Protein AF-A0A7W0Y3A6-F1 (afdb_monomer)

Nearest PDB structures (foldseek):
  3qks-assembly1_B  TM=6.984E-01  e=4.193E-08  Pyrococcus furiosus
  3qkr-assembly1_B  TM=6.984E-01  e=4.623E-07  Pyrococcus furiosus
  3qku-assembly1_A  TM=7.658E-01  e=1.007E-06  Pyrococcus furiosus
  4nci-assembly1_A  TM=6.879E-01  e=7.521E-06  Pyrococcus furiosus DSM 3638
  4nch-assembly2_B  TM=6.782E-01  e=3.807E-05  Pyrococcus furiosus DSM 3638

Structure (mmCIF, N/CA/C/O backbone):
data_AF-A0A7W0Y3A6-F1
#
_entry.id   AF-A0A7W0Y3A6-F1
#
loop_
_atom_site.group_PDB
_atom_site.id
_atom_site.type_symbol
_atom_site.label_atom_id
_atom_site.label_alt_id
_atom_site.label_comp_id
_atom_site.label_asym_id
_atom_site.label_entity_id
_atom_site.label_seq_id
_atom_site.pdbx_PDB_ins_code
_atom_site.Cartn_x
_atom_site.Cartn_y
_atom_site.Cartn_z
_atom_site.occupancy
_atom_site.B_iso_or_equiv
_atom_site.auth_seq_id
_atom_site.auth_comp_id
_atom_site.auth_asym_id
_atom_site.auth_atom_id
_atom_site.pdbx_PDB_model_num
ATOM 1 N N . VAL A 1 1 ? -45.177 -4.041 38.710 1.00 70.94 1 VAL A N 1
ATOM 2 C CA . VAL A 1 1 ? -44.038 -3.149 39.056 1.00 70.94 1 VAL A CA 1
ATOM 3 C C . VAL A 1 1 ? -42.731 -3.928 39.208 1.00 70.94 1 VAL A C 1
ATOM 5 O O . VAL A 1 1 ? -41.781 -3.570 38.529 1.00 70.94 1 VAL A O 1
ATOM 8 N N . ALA A 1 2 ? -42.664 -4.998 40.014 1.00 77.62 2 ALA A N 1
ATOM 9 C CA . ALA A 1 2 ? -41.439 -5.801 40.188 1.00 77.62 2 ALA A CA 1
ATOM 10 C C . ALA A 1 2 ? -40.909 -6.430 38.877 1.00 77.62 2 ALA A C 1
ATOM 12 O O . ALA A 1 2 ? -39.758 -6.194 38.519 1.00 77.62 2 ALA A O 1
ATOM 13 N N . ASP A 1 3 ? -41.771 -7.095 38.098 1.00 83.75 3 ASP A N 1
ATOM 14 C CA . ASP A 1 3 ? -41.389 -7.709 36.810 1.00 83.75 3 ASP A CA 1
ATOM 15 C C . ASP A 1 3 ? -40.853 -6.700 35.787 1.00 83.75 3 ASP A C 1
ATOM 17 O O . ASP A 1 3 ? -39.946 -6.981 35.000 1.00 83.75 3 ASP A O 1
ATOM 21 N N . GLU A 1 4 ? -41.398 -5.485 35.807 1.00 85.06 4 GLU A N 1
ATOM 22 C CA . GLU A 1 4 ? -40.966 -4.407 34.924 1.00 85.06 4 GLU A CA 1
ATOM 23 C C . GLU A 1 4 ? -39.594 -3.862 35.333 1.00 85.06 4 GLU A C 1
ATOM 25 O O . GLU A 1 4 ? -38.727 -3.647 34.483 1.00 85.06 4 GLU A O 1
ATOM 30 N N . VAL A 1 5 ? -39.352 -3.727 36.639 1.00 86.12 5 VAL A N 1
ATOM 31 C CA . VAL A 1 5 ? -38.044 -3.348 37.185 1.00 86.12 5 VAL A CA 1
ATOM 32 C C . VAL A 1 5 ? -36.981 -4.392 36.833 1.00 86.12 5 VAL A C 1
ATOM 34 O O . VAL A 1 5 ? -35.885 -4.022 36.401 1.00 86.12 5 VAL A O 1
ATOM 37 N N . ASP A 1 6 ? -37.291 -5.683 36.935 1.00 90.12 6 ASP A N 1
ATOM 38 C CA . ASP A 1 6 ? -36.340 -6.748 36.604 1.00 90.12 6 ASP A CA 1
ATOM 39 C C . ASP A 1 6 ? -36.082 -6.854 35.095 1.00 90.12 6 ASP A C 1
ATOM 41 O O . ASP A 1 6 ? -34.927 -6.987 34.668 1.00 90.12 6 ASP A O 1
ATOM 45 N N . ARG A 1 7 ? -37.106 -6.644 34.257 1.00 91.31 7 ARG A N 1
ATOM 46 C CA . ARG A 1 7 ? -36.935 -6.507 32.801 1.00 91.31 7 ARG A CA 1
ATOM 47 C C . ARG A 1 7 ? -36.010 -5.339 32.448 1.00 91.31 7 ARG A C 1
ATOM 49 O O . ARG A 1 7 ? -35.120 -5.491 31.603 1.00 91.31 7 ARG A O 1
ATOM 56 N N . LEU A 1 8 ? -36.188 -4.179 33.083 1.00 90.81 8 LEU A N 1
ATOM 57 C CA . LEU A 1 8 ? -35.347 -2.998 32.861 1.00 90.81 8 LEU A CA 1
ATOM 58 C C . LEU A 1 8 ? -33.904 -3.222 33.340 1.00 90.81 8 LEU A C 1
ATOM 60 O O . LEU A 1 8 ? -32.964 -2.865 32.624 1.00 90.81 8 LEU A O 1
ATOM 64 N N . ARG A 1 9 ? -33.701 -3.891 34.482 1.00 91.56 9 ARG A N 1
ATOM 65 C CA . ARG A 1 9 ? -32.368 -4.300 34.964 1.00 91.56 9 ARG A CA 1
ATOM 66 C C . ARG A 1 9 ? -31.671 -5.243 33.984 1.00 91.56 9 ARG A C 1
ATOM 68 O O . ARG A 1 9 ? -30.500 -5.025 33.668 1.00 91.56 9 ARG A O 1
ATOM 75 N N . GLY A 1 10 ? -32.393 -6.225 33.442 1.00 91.38 10 GLY A N 1
ATOM 76 C CA . GLY A 1 10 ? -31.877 -7.144 32.425 1.00 91.38 10 GLY A CA 1
ATOM 77 C C . GLY A 1 10 ? -31.507 -6.450 31.107 1.00 91.38 10 GLY A C 1
ATOM 78 O O . GLY A 1 10 ? -30.507 -6.800 30.479 1.00 91.38 10 GLY A O 1
ATOM 79 N N . ARG A 1 11 ? -32.269 -5.431 30.682 1.00 94.06 11 ARG A N 1
ATOM 80 C CA . ARG A 1 11 ? -31.907 -4.594 29.519 1.00 94.06 11 ARG A CA 1
ATOM 81 C C . ARG A 1 11 ? -30.675 -3.736 29.794 1.00 94.06 11 ARG A C 1
ATOM 83 O O . ARG A 1 11 ? -29.808 -3.646 28.930 1.00 94.06 11 ARG A O 1
ATOM 90 N N . ARG A 1 12 ? -30.572 -3.140 30.987 1.00 94.38 12 ARG A N 1
ATOM 91 C CA . ARG A 1 12 ? -29.411 -2.332 31.388 1.00 94.38 12 ARG A CA 1
ATOM 92 C C . ARG A 1 12 ? -28.126 -3.156 31.388 1.00 94.38 12 ARG A C 1
ATOM 94 O O . ARG A 1 12 ? -27.138 -2.691 30.833 1.00 94.38 12 ARG A O 1
ATOM 101 N N . ARG A 1 13 ? -28.157 -4.369 31.954 1.00 95.38 13 ARG A N 1
ATOM 102 C CA . ARG A 1 13 ? -27.000 -5.278 31.983 1.00 95.38 13 ARG A CA 1
ATOM 103 C C . ARG A 1 13 ? -26.532 -5.632 30.572 1.00 95.38 13 ARG A C 1
ATOM 105 O O . ARG A 1 13 ? -25.388 -5.364 30.240 1.00 95.38 13 ARG A O 1
ATOM 112 N N . ARG A 1 14 ? -27.448 -6.072 29.701 1.00 95.06 14 ARG A N 1
ATOM 113 C CA . ARG A 1 14 ? -27.133 -6.318 28.281 1.00 95.06 14 ARG A CA 1
ATOM 114 C C . ARG A 1 14 ? -26.541 -5.090 27.588 1.00 95.06 14 ARG A C 1
ATOM 116 O O . ARG A 1 14 ? -25.602 -5.213 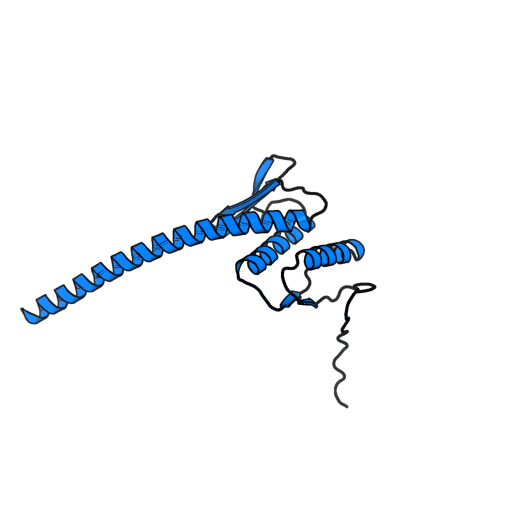26.815 1.00 95.06 14 ARG A O 1
ATOM 123 N N . GLY A 1 15 ? -27.070 -3.900 27.871 1.00 96.12 15 GLY A N 1
ATOM 124 C CA . GLY A 1 15 ? -26.518 -2.653 27.344 1.00 96.12 15 GLY A CA 1
ATOM 125 C C . GLY A 1 15 ? -25.100 -2.354 27.844 1.00 96.12 15 GLY A C 1
ATOM 126 O O . GLY A 1 15 ? -24.305 -1.801 27.092 1.00 96.12 15 GLY A O 1
ATOM 127 N N . GLN A 1 16 ? -24.765 -2.715 29.085 1.00 96.81 16 GLN A N 1
ATOM 128 C CA . GLN A 1 16 ? -23.402 -2.600 29.614 1.00 96.81 16 GLN A CA 1
ATOM 129 C C . GLN A 1 16 ? -22.463 -3.595 28.929 1.00 96.81 16 GLN A C 1
ATOM 131 O O . GLN A 1 16 ? -21.419 -3.177 28.436 1.00 96.81 16 GLN A O 1
ATOM 136 N N . ASP A 1 17 ? -22.872 -4.859 28.812 1.00 96.75 17 ASP A N 1
ATOM 137 C CA . ASP A 1 17 ? -22.078 -5.908 28.164 1.00 96.75 17 ASP A CA 1
ATOM 138 C C . ASP A 1 17 ? -21.764 -5.544 26.699 1.00 96.75 17 ASP A C 1
ATOM 140 O O . ASP A 1 17 ? -20.617 -5.623 26.260 1.00 96.75 17 ASP A O 1
ATOM 144 N N . LEU A 1 18 ? -22.758 -5.038 25.956 1.00 97.38 18 LEU A N 1
ATOM 145 C CA . LEU A 1 18 ? -22.574 -4.580 24.574 1.00 97.38 18 LEU A CA 1
ATOM 146 C C . LEU A 1 18 ? -21.624 -3.380 24.454 1.00 97.38 18 LEU A C 1
ATOM 148 O O . LEU A 1 18 ? -20.898 -3.282 23.470 1.00 97.38 18 LEU A O 1
ATOM 152 N N . ARG A 1 19 ? -21.599 -2.467 25.434 1.00 96.88 19 ARG A N 1
ATOM 153 C CA . ARG A 1 19 ? -20.653 -1.337 25.431 1.00 96.88 19 ARG A CA 1
ATOM 154 C C . ARG A 1 19 ? -19.223 -1.790 25.685 1.00 96.88 19 ARG A C 1
ATOM 156 O O . ARG A 1 19 ? -18.320 -1.271 25.040 1.00 96.88 19 ARG A O 1
ATOM 163 N N . VAL A 1 20 ? -19.028 -2.744 26.596 1.00 97.44 20 VAL A N 1
ATOM 164 C CA . VAL A 1 20 ? -17.710 -3.345 26.842 1.00 97.44 20 VAL A CA 1
ATOM 165 C C . VAL A 1 20 ? -17.210 -4.031 25.574 1.00 97.44 20 VAL A C 1
ATOM 167 O O . VAL A 1 20 ? -16.085 -3.790 25.150 1.00 97.44 20 VAL A O 1
ATOM 170 N N . LEU A 1 21 ? -18.073 -4.810 24.917 1.00 97.31 21 LEU A N 1
ATOM 171 C CA . LEU A 1 21 ? -17.741 -5.459 23.651 1.00 97.31 21 LEU A CA 1
ATOM 172 C C . LEU A 1 21 ? -17.412 -4.443 22.546 1.00 97.31 21 LEU A C 1
ATOM 174 O O . LEU A 1 21 ? -16.423 -4.606 21.838 1.00 97.31 21 LEU A O 1
ATOM 178 N N . ALA A 1 22 ? -18.200 -3.373 22.415 1.00 97.31 22 ALA A N 1
ATOM 179 C CA . ALA A 1 22 ? -17.943 -2.318 21.436 1.00 97.31 22 ALA A CA 1
ATOM 180 C C . ALA A 1 22 ? -16.607 -1.597 21.683 1.00 97.31 22 ALA A C 1
ATOM 182 O O . ALA A 1 22 ? -15.899 -1.284 20.727 1.00 97.31 22 ALA A O 1
ATOM 183 N N . ALA A 1 23 ? -16.245 -1.359 22.948 1.00 97.50 23 ALA A N 1
ATOM 184 C CA . ALA A 1 23 ? -14.945 -0.796 23.305 1.00 97.50 23 ALA A CA 1
ATOM 185 C C . ALA A 1 23 ? -13.803 -1.745 22.910 1.00 97.50 23 ALA A C 1
ATOM 187 O O . ALA A 1 23 ? -12.882 -1.326 22.218 1.00 97.50 23 ALA A O 1
ATOM 188 N N . ALA A 1 24 ? -13.923 -3.036 23.229 1.00 97.12 24 ALA A N 1
ATOM 189 C CA . ALA A 1 24 ? -12.927 -4.036 22.849 1.00 97.12 24 ALA A CA 1
ATOM 190 C C . ALA A 1 24 ? -12.746 -4.150 21.322 1.00 97.12 24 ALA A C 1
ATOM 192 O O . ALA A 1 24 ? -11.620 -4.256 20.837 1.00 97.12 24 ALA A O 1
ATOM 193 N N . PHE A 1 25 ? -13.834 -4.083 20.544 1.00 97.50 25 PHE A N 1
ATOM 194 C CA . PHE A 1 25 ? -13.747 -4.049 19.080 1.00 97.50 25 PHE A CA 1
ATOM 195 C C . PHE A 1 25 ? -13.032 -2.804 18.563 1.00 97.50 25 PHE A C 1
ATOM 197 O O . PHE A 1 25 ? -12.261 -2.904 17.610 1.00 97.50 25 PHE A O 1
ATOM 204 N N . LYS A 1 26 ? -13.269 -1.643 19.181 1.00 96.75 26 LYS A N 1
ATOM 205 C CA . LYS A 1 26 ? -12.591 -0.399 18.810 1.00 96.75 26 LYS A CA 1
ATOM 206 C C . LYS A 1 26 ? -11.081 -0.504 19.042 1.00 96.75 26 LYS A C 1
ATOM 208 O O . LYS A 1 26 ? -10.318 -0.145 18.148 1.00 96.75 26 LYS A O 1
ATOM 213 N N . ASP A 1 27 ? -10.672 -1.048 20.184 1.00 97.12 27 ASP A N 1
ATOM 214 C CA . ASP A 1 27 ? -9.257 -1.236 20.519 1.00 97.12 27 ASP A CA 1
ATOM 215 C C . ASP A 1 27 ? -8.585 -2.222 19.552 1.00 97.12 27 ASP A C 1
ATOM 217 O O . ASP A 1 27 ? -7.491 -1.966 19.046 1.00 97.12 27 ASP A O 1
ATOM 221 N N . LEU A 1 28 ? -9.265 -3.326 19.224 1.00 97.31 28 LEU A N 1
ATOM 222 C CA . LEU A 1 28 ? -8.779 -4.287 18.234 1.00 97.31 28 LEU A CA 1
ATOM 223 C C . LEU A 1 28 ? -8.655 -3.656 16.841 1.00 97.31 28 LEU A C 1
ATOM 225 O O . LEU A 1 28 ? -7.648 -3.851 16.163 1.00 97.31 28 LEU A O 1
ATOM 229 N N . GLN A 1 29 ? -9.659 -2.888 16.410 1.00 96.94 29 GLN A N 1
ATOM 230 C CA . GLN A 1 29 ? -9.630 -2.193 15.126 1.00 96.94 29 GLN A CA 1
ATOM 231 C C . GLN A 1 29 ? -8.443 -1.226 15.049 1.00 96.94 29 GLN A C 1
ATOM 233 O O . GLN A 1 29 ? -7.786 -1.152 14.013 1.00 96.94 29 GLN A O 1
ATOM 238 N N . GLU A 1 30 ? -8.146 -0.504 16.129 1.00 96.69 30 GLU A N 1
ATOM 239 C CA . GLU A 1 30 ? -7.001 0.400 16.187 1.00 96.69 30 GLU A CA 1
ATOM 240 C C . GLU A 1 30 ? -5.670 -0.349 16.056 1.00 96.69 30 GLU A C 1
ATOM 242 O O . GLU A 1 30 ? -4.832 0.044 15.246 1.00 96.69 30 G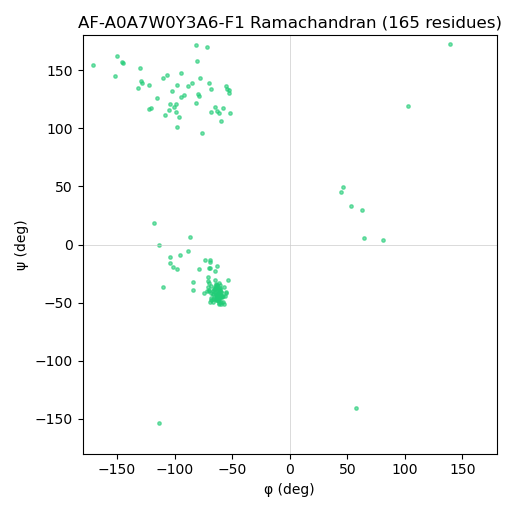LU A O 1
ATOM 247 N N . GLN A 1 31 ? -5.510 -1.469 16.764 1.00 97.19 31 GLN A N 1
ATOM 248 C CA . GLN A 1 31 ? -4.312 -2.309 16.664 1.00 97.19 31 GLN A CA 1
ATOM 249 C C . GLN A 1 31 ? -4.121 -2.880 15.255 1.00 97.19 31 GLN A C 1
ATOM 251 O O . GLN A 1 31 ? -3.031 -2.780 14.686 1.00 97.19 31 GLN A O 1
ATOM 256 N N . LEU A 1 32 ? -5.182 -3.446 14.669 1.00 96.44 32 LEU A N 1
ATOM 257 C CA . LEU A 1 32 ? -5.145 -3.998 13.314 1.00 96.44 32 LEU A CA 1
ATOM 258 C C . LEU A 1 32 ? -4.807 -2.922 12.283 1.00 96.44 32 LEU A C 1
ATOM 260 O O . LEU A 1 32 ? -4.002 -3.161 11.389 1.00 96.44 32 LEU A O 1
ATOM 264 N N . ARG A 1 33 ? -5.382 -1.727 12.429 1.00 96.62 33 ARG A N 1
ATOM 265 C CA . ARG A 1 33 ? -5.150 -0.599 11.526 1.00 96.62 33 ARG A CA 1
ATOM 266 C C . ARG A 1 33 ? -3.712 -0.099 11.584 1.00 96.62 33 ARG A C 1
ATOM 268 O O . ARG A 1 33 ? -3.115 0.106 10.534 1.00 96.62 33 ARG A O 1
ATOM 275 N N . THR A 1 34 ? -3.151 0.070 12.779 1.00 97.44 34 THR A N 1
ATOM 276 C CA . THR A 1 34 ? -1.752 0.493 12.949 1.00 97.44 34 THR A CA 1
ATOM 277 C C . THR A 1 34 ? -0.795 -0.531 12.352 1.00 97.44 34 THR A C 1
ATOM 279 O O . THR A 1 34 ? 0.116 -0.170 11.609 1.00 97.44 34 THR A O 1
ATOM 282 N N . ARG A 1 35 ? -1.044 -1.819 12.607 1.00 97.06 35 ARG A N 1
ATOM 283 C CA . ARG A 1 35 ? -0.251 -2.903 12.028 1.00 97.06 35 ARG A CA 1
ATOM 284 C C . ARG A 1 35 ? -0.336 -2.9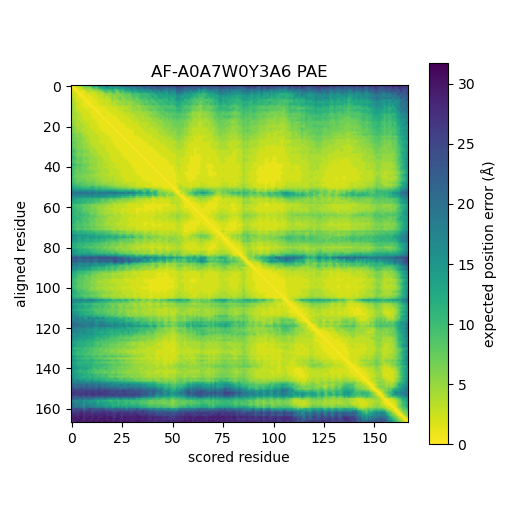20 10.501 1.00 97.06 35 ARG A C 1
ATOM 286 O O . ARG A 1 35 ? 0.698 -2.919 9.842 1.00 97.06 35 ARG A O 1
ATOM 293 N N . ALA A 1 36 ? -1.549 -2.888 9.950 1.00 96.31 36 ALA A N 1
ATOM 294 C CA . ALA A 1 36 ? -1.766 -2.902 8.508 1.00 96.31 36 ALA A CA 1
ATOM 295 C C . ALA A 1 36 ? -1.126 -1.690 7.820 1.00 96.31 36 ALA A C 1
ATOM 297 O O . ALA A 1 36 ? -0.563 -1.837 6.743 1.00 96.31 36 ALA A O 1
ATOM 298 N N . ALA A 1 37 ? -1.171 -0.509 8.445 1.00 97.44 37 ALA A N 1
ATOM 299 C CA . ALA A 1 37 ? -0.525 0.691 7.926 1.00 97.44 37 ALA A CA 1
ATOM 300 C C . ALA A 1 37 ? 1.004 0.543 7.856 1.00 97.44 37 ALA A C 1
ATOM 302 O O . ALA A 1 37 ? 1.585 0.860 6.821 1.00 97.44 37 ALA A O 1
ATOM 303 N N . SER A 1 38 ? 1.643 0.006 8.904 1.00 97.62 38 SER A N 1
ATOM 304 C CA . SER A 1 38 ? 3.093 -0.258 8.907 1.00 97.62 38 SER A CA 1
ATOM 305 C C . SER A 1 38 ? 3.484 -1.262 7.824 1.00 97.62 38 SER A C 1
ATOM 307 O O . SER A 1 38 ? 4.340 -0.988 6.989 1.00 97.62 38 SER A O 1
ATOM 309 N N . GLU A 1 39 ? 2.797 -2.404 7.782 1.00 97.19 39 GLU A N 1
ATOM 310 C CA . GLU A 1 39 ? 3.082 -3.471 6.817 1.00 97.19 39 GLU A CA 1
ATOM 311 C C . GLU A 1 39 ? 2.848 -3.007 5.368 1.00 97.19 39 GLU A C 1
ATOM 313 O O . GLU A 1 39 ? 3.575 -3.400 4.451 1.00 97.19 39 GLU A O 1
ATOM 318 N N . LEU A 1 40 ? 1.838 -2.157 5.149 1.00 97.44 40 LEU A N 1
ATOM 319 C CA . LEU A 1 40 ? 1.553 -1.568 3.846 1.00 97.44 40 LEU A CA 1
ATOM 320 C C . LEU A 1 40 ? 2.618 -0.547 3.443 1.00 97.44 40 LEU A C 1
ATOM 322 O O . LEU A 1 40 ? 3.002 -0.525 2.277 1.00 97.44 40 LEU A O 1
ATOM 326 N N . ALA A 1 41 ? 3.111 0.265 4.379 1.00 97.62 41 ALA A N 1
ATOM 327 C CA . ALA A 1 41 ? 4.194 1.211 4.133 1.00 97.62 41 ALA A CA 1
ATOM 328 C C . ALA A 1 41 ? 5.491 0.490 3.729 1.00 97.62 41 ALA A C 1
ATOM 330 O O . ALA A 1 41 ? 6.074 0.818 2.696 1.00 97.62 41 ALA A O 1
ATOM 331 N N . GLU A 1 42 ? 5.876 -0.548 4.477 1.00 97.56 42 GLU A N 1
ATOM 332 C CA . GLU A 1 42 ? 7.042 -1.395 4.187 1.00 97.56 42 GLU A CA 1
ATOM 333 C C . GLU A 1 42 ? 6.940 -2.044 2.801 1.00 97.56 42 GLU A C 1
ATOM 335 O O . GLU A 1 42 ? 7.854 -1.934 1.982 1.00 97.56 42 GLU A O 1
ATOM 340 N N . SER A 1 43 ? 5.794 -2.662 2.504 1.00 97.12 43 SER A N 1
ATOM 341 C CA . SER A 1 43 ? 5.558 -3.326 1.215 1.00 97.12 43 SER A CA 1
ATOM 342 C C . SER A 1 43 ? 5.536 -2.319 0.058 1.00 97.12 43 SER A C 1
ATOM 344 O O . SER A 1 43 ? 6.094 -2.576 -1.007 1.00 97.12 43 SER A O 1
ATOM 346 N N . THR A 1 44 ? 4.936 -1.142 0.272 1.00 96.88 44 THR A N 1
ATOM 347 C CA . THR A 1 44 ? 4.904 -0.059 -0.723 1.00 96.88 44 THR A CA 1
ATOM 348 C C . THR A 1 44 ? 6.308 0.435 -1.033 1.00 96.88 44 THR A C 1
ATOM 350 O O . THR A 1 44 ? 6.639 0.604 -2.204 1.00 96.88 44 THR A O 1
ATOM 353 N N . PHE A 1 45 ? 7.138 0.651 -0.010 1.00 96.00 45 PHE A N 1
ATOM 354 C CA . PHE A 1 45 ? 8.511 1.104 -0.203 1.00 96.00 45 PHE A CA 1
ATOM 355 C C . PHE A 1 45 ? 9.346 0.064 -0.956 1.00 96.00 45 PHE A C 1
ATOM 357 O O . PHE A 1 45 ? 9.951 0.404 -1.969 1.00 96.00 45 PHE A O 1
ATOM 364 N N . ALA A 1 46 ? 9.288 -1.207 -0.547 1.00 95.56 46 ALA A N 1
ATOM 365 C CA . ALA A 1 46 ? 10.019 -2.290 -1.206 1.00 95.56 46 ALA A CA 1
ATOM 366 C C . ALA A 1 46 ? 9.628 -2.452 -2.685 1.00 95.56 46 ALA A C 1
ATOM 368 O O . ALA A 1 46 ? 10.488 -2.579 -3.557 1.00 95.56 46 ALA A O 1
ATOM 369 N N . ILE A 1 47 ? 8.327 -2.403 -2.992 1.00 95.38 47 ILE A N 1
ATOM 370 C CA . ILE A 1 47 ? 7.849 -2.475 -4.377 1.00 95.38 47 ILE A CA 1
ATOM 371 C C . ILE A 1 47 ? 8.270 -1.232 -5.159 1.00 95.38 47 ILE A C 1
ATOM 373 O O . ILE A 1 47 ? 8.707 -1.356 -6.301 1.00 95.38 47 ILE A O 1
ATOM 377 N N . HIS A 1 48 ? 8.164 -0.042 -4.563 1.00 93.88 48 HIS A N 1
ATOM 378 C CA . HIS A 1 48 ? 8.597 1.192 -5.208 1.00 93.88 48 HIS A CA 1
ATOM 379 C C . HIS A 1 48 ? 10.089 1.143 -5.556 1.00 93.88 48 HIS A C 1
ATOM 381 O O . HIS A 1 48 ? 10.449 1.492 -6.676 1.00 93.88 48 HIS A O 1
ATOM 387 N N . GLU A 1 49 ? 10.951 0.677 -4.649 1.00 92.81 49 GLU A N 1
ATOM 388 C CA . GLU A 1 49 ? 12.379 0.493 -4.936 1.00 92.81 49 GLU A CA 1
ATOM 389 C C . GLU A 1 49 ? 12.628 -0.496 -6.077 1.00 92.81 49 GLU A C 1
ATOM 391 O O . GLU A 1 49 ? 13.510 -0.262 -6.897 1.00 92.81 49 GLU A O 1
ATOM 396 N N . ALA A 1 50 ? 11.841 -1.568 -6.173 1.00 92.31 50 ALA A N 1
ATOM 397 C CA . ALA A 1 50 ? 11.993 -2.556 -7.238 1.00 92.31 50 ALA A CA 1
ATOM 398 C C . ALA A 1 50 ? 11.571 -2.030 -8.625 1.00 92.31 50 ALA A C 1
ATOM 400 O O . ALA A 1 50 ? 12.144 -2.432 -9.642 1.00 92.31 50 ALA A O 1
ATOM 401 N N . ILE A 1 51 ? 10.569 -1.145 -8.689 1.00 90.25 51 ILE A N 1
ATOM 402 C CA . ILE A 1 51 ? 10.027 -0.636 -9.962 1.00 90.25 51 ILE A CA 1
ATOM 403 C C . ILE A 1 51 ? 10.583 0.735 -10.371 1.00 90.25 51 ILE A C 1
ATOM 405 O O . ILE A 1 51 ? 10.518 1.084 -11.550 1.00 90.25 51 ILE A O 1
ATOM 409 N N . SER A 1 52 ? 11.112 1.514 -9.426 1.00 87.06 52 SER A N 1
ATOM 410 C CA . SER A 1 52 ? 11.706 2.831 -9.672 1.00 87.06 52 SER A CA 1
ATOM 411 C C . SER A 1 52 ? 13.141 2.717 -10.201 1.00 87.06 52 SER A C 1
ATOM 413 O O . SER A 1 52 ? 13.807 1.698 -10.032 1.00 87.06 52 SER A O 1
ATOM 415 N N . VAL A 1 53 ? 13.612 3.768 -10.874 1.00 80.50 53 VAL A N 1
ATOM 416 C CA . VAL A 1 53 ? 14.987 3.871 -11.400 1.00 80.50 53 VAL A CA 1
ATOM 417 C C . VAL A 1 53 ? 15.799 4.907 -10.622 1.00 80.50 53 VAL A C 1
ATOM 419 O O . VAL A 1 53 ? 16.977 4.688 -10.355 1.00 80.50 53 VAL A O 1
ATOM 422 N N . ASP A 1 54 ? 15.164 6.007 -10.215 1.00 75.94 54 ASP A N 1
ATOM 423 C CA . ASP A 1 54 ? 15.864 7.185 -9.692 1.00 75.94 54 ASP A CA 1
ATOM 424 C C . ASP A 1 54 ? 15.963 7.211 -8.152 1.00 75.94 54 ASP A C 1
ATOM 426 O O . ASP A 1 54 ? 16.719 8.003 -7.590 1.00 75.94 54 ASP A O 1
ATOM 430 N N . HIS A 1 55 ? 15.269 6.296 -7.454 1.00 80.88 55 HIS A N 1
ATOM 431 C CA . HIS A 1 55 ? 15.310 6.122 -5.989 1.00 80.88 55 HIS A CA 1
ATOM 432 C C . HIS A 1 55 ? 15.248 7.456 -5.206 1.00 80.88 55 HIS A C 1
ATOM 434 O O . HIS A 1 55 ? 16.015 7.685 -4.267 1.00 80.88 55 HIS A O 1
ATOM 440 N N . GLU A 1 56 ? 14.345 8.358 -5.609 1.00 82.88 56 GLU A N 1
ATOM 441 C CA . GLU A 1 56 ? 14.209 9.713 -5.043 1.00 82.88 56 GLU A CA 1
ATOM 442 C C . GLU A 1 56 ? 13.573 9.751 -3.644 1.00 82.88 56 GLU A C 1
ATOM 444 O O . GLU A 1 56 ? 13.620 10.773 -2.953 1.00 82.88 56 GLU A O 1
ATOM 449 N N . ILE A 1 57 ? 12.968 8.644 -3.211 1.00 89.19 57 ILE A N 1
ATOM 450 C CA . ILE A 1 57 ? 12.401 8.492 -1.871 1.00 89.19 57 ILE A CA 1
ATOM 451 C C . ILE A 1 57 ? 13.233 7.502 -1.064 1.00 89.19 57 ILE A C 1
ATOM 453 O O . ILE A 1 57 ? 13.703 6.498 -1.592 1.00 89.19 57 ILE A O 1
ATOM 457 N N . VAL A 1 58 ? 13.383 7.778 0.228 1.00 92.38 58 VAL A N 1
ATOM 458 C CA . VAL A 1 58 ? 14.125 6.933 1.184 1.00 92.38 58 VAL A CA 1
ATOM 459 C C . VAL A 1 58 ? 13.220 6.302 2.239 1.00 92.38 58 VAL A C 1
ATOM 461 O O . VAL A 1 58 ? 13.691 5.581 3.112 1.00 92.38 58 VAL A O 1
ATOM 464 N N . GLY A 1 59 ? 11.920 6.588 2.184 1.00 93.62 59 GLY A N 1
ATOM 465 C CA . GLY A 1 59 ? 10.946 6.002 3.087 1.00 93.62 59 GLY A CA 1
ATOM 466 C C . GLY A 1 59 ? 9.517 6.313 2.676 1.00 93.62 59 GLY A C 1
ATOM 467 O O . GLY A 1 59 ? 9.241 7.322 2.019 1.00 93.62 59 GLY A O 1
ATOM 468 N N . VAL A 1 60 ? 8.618 5.426 3.089 1.00 96.38 60 VAL A N 1
ATOM 469 C CA . VAL A 1 60 ? 7.168 5.568 2.974 1.00 96.38 60 VAL A CA 1
ATOM 470 C C . VAL A 1 60 ? 6.580 5.325 4.354 1.00 96.38 60 VAL A C 1
ATOM 472 O O . VAL A 1 60 ? 6.994 4.402 5.050 1.00 96.38 60 VAL A O 1
ATOM 475 N N . GLU A 1 61 ? 5.592 6.125 4.729 1.00 97.19 61 GLU A N 1
ATOM 476 C CA . GLU A 1 61 ? 4.775 5.911 5.920 1.00 97.19 61 GLU A CA 1
ATOM 477 C C . GLU A 1 61 ? 3.294 6.011 5.545 1.00 97.19 61 GLU A C 1
ATOM 479 O O . GLU A 1 61 ? 2.913 6.718 4.609 1.00 97.19 61 GLU A O 1
ATOM 484 N N . VAL A 1 62 ? 2.438 5.311 6.285 1.00 97.25 62 VAL A N 1
ATOM 485 C CA . VAL A 1 62 ? 0.982 5.418 6.152 1.00 97.25 62 VAL A CA 1
ATOM 486 C C . VAL A 1 62 ? 0.424 5.830 7.505 1.00 97.25 62 VAL A C 1
ATOM 488 O O . VAL A 1 62 ? 0.531 5.082 8.472 1.00 97.25 62 VAL A O 1
ATOM 491 N N . ASP A 1 63 ? -0.185 7.013 7.582 1.00 95.25 63 ASP A N 1
ATOM 492 C CA . ASP A 1 63 ? -0.852 7.480 8.798 1.00 95.25 63 ASP A CA 1
ATOM 493 C C . ASP A 1 63 ? -2.100 6.608 9.053 1.00 95.25 63 ASP A C 1
ATOM 495 O O . ASP A 1 63 ? -3.052 6.675 8.270 1.00 95.25 63 ASP A O 1
ATOM 499 N N . PRO A 1 64 ? -2.161 5.805 10.133 1.00 94.62 64 PRO A N 1
ATOM 500 C CA . PRO A 1 64 ? -3.303 4.932 10.395 1.00 94.62 64 PRO A CA 1
ATOM 501 C C . PRO A 1 64 ? -4.567 5.703 10.802 1.00 94.62 64 PRO A C 1
ATOM 503 O O . PRO A 1 64 ? -5.670 5.174 10.699 1.00 94.62 64 PRO A O 1
ATOM 506 N N . ALA A 1 65 ? -4.459 6.943 11.279 1.00 92.62 65 ALA A N 1
ATOM 507 C CA . ALA A 1 65 ? -5.613 7.757 11.647 1.00 92.62 65 ALA A CA 1
ATOM 508 C C . ALA A 1 65 ? -6.211 8.487 10.437 1.00 92.62 65 ALA A C 1
ATOM 510 O O . ALA A 1 65 ? -7.436 8.593 10.338 1.00 92.62 65 ALA A O 1
ATOM 511 N N . ARG A 1 66 ? -5.361 8.987 9.533 1.00 93.69 66 ARG A N 1
ATOM 512 C CA . ARG A 1 66 ? -5.769 9.806 8.375 1.00 93.69 66 ARG A CA 1
ATOM 513 C C . ARG A 1 66 ? -5.749 9.069 7.039 1.00 93.69 66 ARG A C 1
ATOM 515 O O . ARG A 1 66 ? -6.251 9.611 6.059 1.00 93.69 66 ARG A O 1
ATOM 522 N N . TYR A 1 67 ? -5.169 7.872 6.994 1.00 92.12 67 TYR A N 1
ATOM 523 C CA . TYR A 1 67 ? -4.899 7.101 5.775 1.00 92.12 67 TYR A CA 1
ATOM 524 C C . TYR A 1 67 ? -4.112 7.898 4.728 1.00 92.12 67 TYR A C 1
ATOM 526 O O . TYR A 1 67 ? -4.311 7.751 3.522 1.00 92.12 67 TYR A O 1
ATOM 534 N N . GLN A 1 68 ? -3.227 8.776 5.198 1.00 94.06 68 GLN A N 1
ATOM 535 C CA . GLN A 1 68 ? -2.373 9.579 4.339 1.00 94.06 68 GLN A CA 1
ATOM 536 C C . GLN A 1 68 ? -1.055 8.847 4.108 1.00 94.06 68 GLN A C 1
ATOM 538 O O . GLN A 1 68 ? -0.393 8.447 5.063 1.00 94.06 68 GLN A O 1
ATOM 543 N N . VAL A 1 69 ? -0.674 8.704 2.839 1.00 94.88 69 VAL A N 1
ATOM 544 C CA . VAL A 1 69 ? 0.655 8.218 2.460 1.00 94.88 69 VAL A CA 1
ATOM 545 C C . VAL A 1 69 ? 1.630 9.386 2.537 1.00 94.88 69 VAL A C 1
ATOM 547 O O . VAL A 1 69 ? 1.440 10.412 1.871 1.00 94.88 69 VAL A O 1
ATOM 550 N N . LEU A 1 70 ? 2.657 9.227 3.357 1.00 94.81 70 LEU A N 1
ATOM 551 C CA . LEU A 1 70 ? 3.771 10.148 3.500 1.00 94.81 70 LEU A CA 1
ATOM 552 C C . LEU A 1 70 ? 5.005 9.533 2.844 1.00 94.81 70 LEU A C 1
ATOM 554 O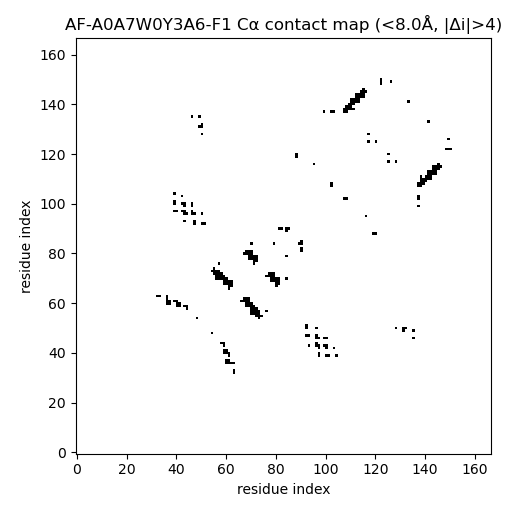 O . LEU A 1 70 ? 5.191 8.316 2.864 1.00 94.81 70 LEU A O 1
ATOM 558 N N . VAL A 1 71 ? 5.841 10.379 2.259 1.00 94.44 71 VAL A N 1
ATOM 559 C CA . VAL A 1 71 ? 7.115 9.985 1.662 1.00 94.44 71 VAL A CA 1
ATOM 560 C C . VAL A 1 71 ? 8.229 10.864 2.183 1.00 94.44 71 VAL A C 1
ATOM 562 O O . VAL A 1 71 ? 8.058 12.076 2.321 1.00 94.44 71 VAL A O 1
ATOM 565 N N . THR A 1 72 ? 9.379 10.249 2.425 1.00 93.44 72 THR A N 1
ATOM 566 C CA . THR A 1 72 ? 10.598 10.957 2.806 1.00 93.44 72 THR A CA 1
ATOM 567 C C . THR A 1 72 ? 11.465 11.126 1.569 1.00 93.44 72 THR A C 1
ATOM 569 O O . THR A 1 72 ? 11.935 10.143 0.996 1.00 93.44 72 THR A O 1
ATOM 572 N N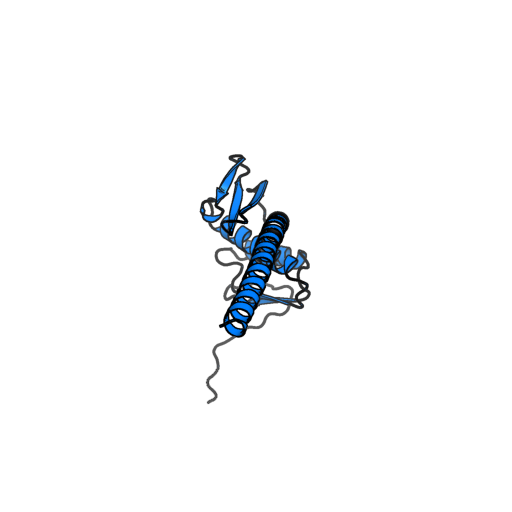 . SER A 1 73 ? 11.659 12.372 1.138 1.00 88.31 73 SER A N 1
ATOM 573 C CA . SER A 1 73 ? 12.512 12.698 -0.012 1.00 88.31 73 SER A CA 1
ATOM 574 C C . SER A 1 73 ? 13.985 12.468 0.325 1.00 88.31 73 SER A C 1
ATOM 576 O O . SER A 1 73 ? 14.444 12.846 1.403 1.00 88.31 73 SER A O 1
ATOM 578 N N . LYS A 1 74 ? 14.740 11.898 -0.617 1.00 86.88 74 LYS A N 1
ATOM 579 C CA . LYS A 1 74 ? 16.192 11.718 -0.513 1.00 86.88 74 LYS A CA 1
ATOM 580 C C . LYS A 1 74 ? 16.947 13.046 -0.452 1.00 86.88 74 LYS A C 1
ATOM 582 O O . LYS A 1 74 ? 17.912 13.156 0.296 1.00 86.88 74 LYS A O 1
ATOM 587 N N . ASP A 1 75 ? 16.491 14.045 -1.207 1.00 85.00 75 ASP A N 1
ATOM 588 C CA . ASP A 1 75 ? 17.186 15.330 -1.348 1.00 85.00 75 ASP A CA 1
ATOM 589 C C . ASP A 1 75 ? 17.053 16.203 -0.105 1.00 85.00 75 ASP A C 1
ATOM 591 O O . ASP A 1 75 ? 18.004 16.852 0.328 1.00 85.00 75 ASP A O 1
ATOM 595 N N . THR A 1 76 ? 15.851 16.239 0.470 1.00 85.81 76 THR A N 1
ATOM 596 C CA . THR A 1 76 ? 15.542 17.127 1.599 1.00 85.81 76 THR A CA 1
ATOM 597 C C . THR A 1 76 ? 15.542 16.404 2.942 1.00 85.81 76 THR A C 1
ATOM 599 O O . THR A 1 76 ? 15.609 17.058 3.982 1.00 85.81 76 THR A O 1
ATOM 602 N N . GLY A 1 77 ? 15.412 15.073 2.946 1.00 87.75 77 GLY A N 1
ATOM 603 C CA . GLY A 1 77 ? 15.172 14.276 4.151 1.00 87.75 77 GLY A CA 1
ATOM 604 C C . GLY A 1 77 ? 13.824 14.563 4.822 1.00 87.75 77 GLY A C 1
ATOM 605 O O . GLY A 1 77 ? 13.563 14.054 5.909 1.00 87.75 77 GLY A O 1
ATOM 606 N N . GLN A 1 78 ? 12.970 15.396 4.216 1.00 88.56 78 GLN A N 1
ATOM 607 C CA . GLN A 1 78 ? 11.693 15.787 4.799 1.00 88.56 78 GLN A CA 1
ATOM 608 C C . GLN A 1 78 ? 10.594 14.799 4.421 1.00 88.56 78 GLN A C 1
ATOM 610 O O . GLN A 1 78 ? 10.461 14.410 3.258 1.00 88.56 78 GLN A O 1
ATOM 615 N N . SER A 1 79 ? 9.783 14.448 5.420 1.00 91.38 79 SER A N 1
ATOM 616 C CA . SER A 1 79 ? 8.536 13.715 5.229 1.00 91.38 79 SER A CA 1
ATOM 617 C C . SER A 1 79 ? 7.438 14.671 4.769 1.00 91.38 79 SER A C 1
ATOM 619 O O . SER A 1 79 ? 7.228 15.735 5.360 1.00 91.38 79 SER A O 1
ATOM 621 N N . MET A 1 80 ? 6.743 14.303 3.697 1.00 91.81 80 MET A N 1
ATOM 622 C CA . MET A 1 80 ? 5.639 15.077 3.139 1.00 91.81 80 MET A CA 1
ATOM 623 C C . MET A 1 80 ? 4.545 14.163 2.583 1.00 91.81 80 MET A C 1
ATOM 625 O O . MET A 1 80 ? 4.828 13.033 2.187 1.00 91.81 80 MET A O 1
ATOM 629 N N . PRO A 1 81 ? 3.291 14.638 2.484 1.00 91.62 81 PRO A N 1
ATOM 630 C CA . PRO A 1 81 ? 2.254 13.919 1.760 1.00 91.62 81 PRO A CA 1
ATOM 631 C C . PRO A 1 81 ? 2.691 13.572 0.335 1.00 91.62 81 PRO A C 1
ATOM 633 O O . PRO A 1 81 ? 3.142 14.442 -0.411 1.00 91.62 81 PRO A O 1
ATOM 636 N N . ALA A 1 82 ? 2.467 12.325 -0.079 1.00 89.56 82 ALA A N 1
ATOM 637 C CA . ALA A 1 82 ? 2.736 11.856 -1.439 1.00 89.56 82 ALA A CA 1
ATOM 638 C C . ALA A 1 82 ? 2.063 12.727 -2.521 1.00 89.56 82 ALA A C 1
ATOM 640 O O . ALA A 1 82 ? 2.592 12.912 -3.614 1.00 89.56 82 ALA A O 1
ATOM 641 N N . SER A 1 83 ? 0.907 13.318 -2.202 1.00 84.56 83 SER A N 1
ATOM 642 C CA . SER A 1 83 ? 0.182 14.251 -3.073 1.00 84.56 83 SER A CA 1
ATOM 643 C C . SER A 1 83 ? 0.876 15.602 -3.275 1.00 84.56 83 SER A C 1
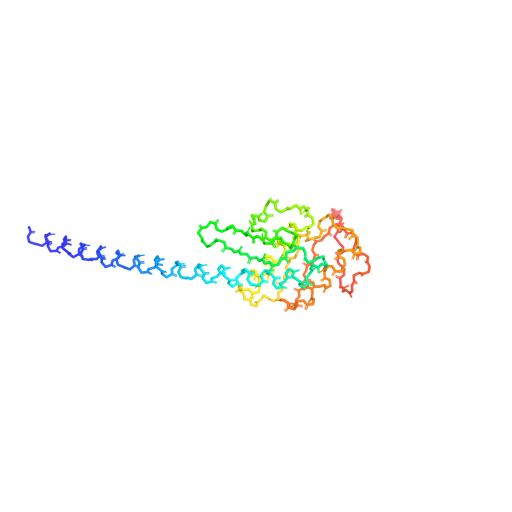ATOM 645 O O . SER A 1 83 ? 0.493 16.344 -4.179 1.00 84.56 83 SER A O 1
ATOM 647 N N . LEU A 1 84 ? 1.867 15.940 -2.447 1.00 84.50 84 LEU A N 1
ATOM 648 C CA . LEU A 1 84 ? 2.678 17.154 -2.545 1.00 84.50 84 LEU A CA 1
ATOM 649 C C . LEU A 1 84 ? 4.076 16.885 -3.115 1.00 84.50 84 LEU A C 1
ATOM 651 O O . LEU A 1 84 ? 4.700 17.827 -3.598 1.00 84.50 84 LEU A O 1
ATOM 655 N N . ALA A 1 85 ? 4.528 15.626 -3.143 1.00 75.44 85 ALA A N 1
ATOM 656 C CA . ALA A 1 85 ? 5.799 15.242 -3.757 1.00 75.44 85 ALA A CA 1
ATOM 657 C C . ALA A 1 85 ? 5.857 15.720 -5.220 1.00 75.44 85 ALA A C 1
ATOM 659 O O . ALA A 1 85 ? 4.867 15.607 -5.955 1.00 75.44 85 ALA A O 1
ATOM 660 N N . GLN A 1 86 ? 6.967 16.328 -5.638 1.00 62.41 86 GLN A N 1
ATOM 661 C CA . GLN A 1 86 ? 7.090 16.902 -6.980 1.00 62.41 86 GLN A CA 1
ATOM 662 C C . GLN A 1 86 ? 7.351 15.808 -8.031 1.00 62.41 86 GLN A C 1
ATOM 664 O O . GLN A 1 86 ? 8.039 14.832 -7.761 1.00 62.41 86 GLN A O 1
ATOM 669 N N . GLY A 1 87 ? 6.772 15.962 -9.229 1.00 69.38 87 GLY A N 1
ATOM 670 C CA . GLY A 1 87 ? 6.926 15.025 -10.353 1.00 69.38 87 GLY A CA 1
ATOM 671 C C . GLY A 1 87 ? 5.721 14.099 -10.576 1.00 69.38 87 GLY A C 1
ATOM 672 O O . GLY A 1 87 ? 5.350 13.297 -9.721 1.00 69.38 87 GLY A O 1
ATOM 673 N N . GLY A 1 88 ? 5.099 14.192 -11.758 1.00 67.00 88 GLY A N 1
ATOM 674 C CA . GLY A 1 88 ? 3.934 13.371 -12.126 1.00 67.00 88 GLY A CA 1
ATOM 675 C C . GLY A 1 88 ? 4.245 11.872 -12.223 1.00 67.00 88 GLY A C 1
ATOM 676 O O . GLY A 1 88 ? 3.449 11.057 -11.761 1.00 67.00 88 GLY A O 1
ATOM 677 N N . GLY A 1 89 ? 5.426 11.517 -12.743 1.00 73.00 89 GLY A N 1
ATOM 678 C CA . GLY A 1 89 ? 5.882 10.125 -12.851 1.00 73.00 89 GLY A CA 1
ATOM 679 C C . GLY A 1 89 ? 6.080 9.452 -11.491 1.00 73.00 89 GLY A C 1
ATOM 680 O O . GLY A 1 89 ? 5.621 8.332 -11.286 1.00 73.00 89 GLY A O 1
ATOM 681 N N . HIS A 1 90 ? 6.654 10.167 -10.519 1.00 76.12 90 HIS A N 1
ATOM 682 C CA . HIS A 1 90 ? 6.854 9.662 -9.157 1.00 76.12 90 HIS A CA 1
ATOM 683 C C . HIS A 1 90 ? 5.539 9.362 -8.446 1.00 76.12 90 HIS A C 1
ATOM 685 O O . HIS A 1 90 ? 5.378 8.303 -7.842 1.00 76.12 90 HIS A O 1
ATOM 691 N N . ARG A 1 91 ? 4.555 10.258 -8.573 1.00 80.31 91 ARG A N 1
ATOM 692 C CA . ARG A 1 91 ? 3.214 10.035 -8.011 1.00 80.31 91 ARG A CA 1
ATOM 693 C C . ARG A 1 91 ? 2.544 8.806 -8.616 1.00 80.31 91 ARG A C 1
ATOM 695 O O . ARG A 1 91 ? 1.875 8.066 -7.896 1.00 80.31 91 ARG A O 1
ATOM 702 N N . LEU A 1 92 ? 2.722 8.592 -9.919 1.00 82.56 92 LEU A N 1
ATOM 703 C CA . LEU A 1 92 ? 2.176 7.433 -10.617 1.00 82.56 92 LEU A CA 1
ATOM 704 C C . LEU A 1 92 ? 2.830 6.135 -10.132 1.00 82.56 92 LEU A C 1
ATOM 706 O O . LEU A 1 92 ? 2.110 5.219 -9.736 1.00 82.56 92 LEU A O 1
ATOM 710 N N . LEU A 1 93 ? 4.165 6.078 -10.082 1.00 88.12 93 LEU A N 1
ATOM 711 C CA . LEU A 1 93 ? 4.904 4.898 -9.621 1.00 88.12 93 LEU A CA 1
ATOM 712 C C . LEU A 1 93 ? 4.624 4.571 -8.156 1.00 88.12 93 LEU A C 1
ATOM 714 O O . LEU A 1 93 ? 4.362 3.418 -7.828 1.00 88.12 93 LEU A O 1
ATOM 718 N N . LEU A 1 94 ? 4.608 5.570 -7.276 1.00 90.75 94 LEU A N 1
ATOM 719 C CA . LEU A 1 94 ? 4.265 5.370 -5.870 1.00 90.75 94 LEU A CA 1
ATOM 720 C C . LEU A 1 94 ? 2.822 4.887 -5.703 1.00 90.75 94 LEU A C 1
ATOM 722 O O . LEU A 1 94 ? 2.558 3.959 -4.941 1.00 90.75 94 LEU A O 1
ATOM 726 N N . GLY A 1 95 ? 1.881 5.484 -6.438 1.00 91.00 95 GLY A N 1
ATOM 727 C CA . GLY A 1 95 ? 0.490 5.043 -6.430 1.00 91.00 95 GLY A CA 1
ATOM 728 C C . GLY A 1 95 ? 0.324 3.617 -6.960 1.00 91.00 95 GLY A C 1
ATOM 729 O O . GLY A 1 95 ? -0.537 2.877 -6.484 1.00 91.00 95 GLY A O 1
ATOM 730 N N . LEU A 1 96 ? 1.130 3.211 -7.940 1.00 91.38 96 LEU A N 1
ATOM 731 C CA . LEU A 1 96 ? 1.165 1.841 -8.438 1.00 91.38 96 LEU A CA 1
ATOM 732 C C . LEU A 1 96 ? 1.758 0.891 -7.394 1.00 91.38 96 LEU A C 1
ATOM 734 O O . LEU A 1 96 ? 1.116 -0.099 -7.056 1.00 91.38 96 LEU A O 1
ATOM 738 N N . ALA A 1 97 ? 2.909 1.233 -6.813 1.00 94.06 97 ALA A N 1
ATOM 739 C CA . ALA A 1 97 ? 3.547 0.461 -5.752 1.00 94.06 97 ALA A CA 1
ATOM 740 C C . ALA A 1 97 ? 2.608 0.234 -4.560 1.00 94.06 97 ALA A C 1
ATOM 742 O O . ALA A 1 97 ? 2.499 -0.885 -4.072 1.00 94.06 97 ALA A O 1
ATOM 743 N N . PHE A 1 98 ? 1.853 1.258 -4.152 1.00 95.00 98 PHE A N 1
ATOM 744 C CA . PHE A 1 98 ? 0.864 1.145 -3.080 1.00 95.00 98 PHE A CA 1
ATOM 745 C C . PHE A 1 98 ? -0.264 0.156 -3.418 1.00 95.00 98 PHE A C 1
ATOM 747 O O . PHE A 1 98 ? -0.669 -0.648 -2.580 1.00 95.00 98 PHE A O 1
ATOM 754 N N . ARG A 1 99 ? -0.767 0.166 -4.661 1.00 93.31 99 ARG A N 1
ATOM 755 C CA . ARG A 1 99 ? -1.787 -0.799 -5.113 1.00 93.31 99 ARG A CA 1
ATOM 756 C C . ARG A 1 99 ? -1.235 -2.220 -5.175 1.00 93.31 99 ARG A C 1
ATOM 758 O O . ARG A 1 99 ? -1.905 -3.147 -4.736 1.00 93.31 99 ARG A O 1
ATOM 765 N N . LEU A 1 100 ? -0.019 -2.393 -5.680 1.00 94.31 100 LEU A N 1
ATOM 766 C CA . LEU A 1 100 ? 0.653 -3.691 -5.719 1.00 94.31 100 LEU A CA 1
ATOM 767 C C . LEU A 1 100 ? 0.941 -4.218 -4.305 1.00 94.31 100 LEU A C 1
ATOM 769 O O . LEU A 1 100 ? 0.769 -5.406 -4.049 1.00 94.31 100 LEU A O 1
ATOM 773 N N . ALA A 1 101 ? 1.278 -3.335 -3.364 1.00 96.00 101 ALA A N 1
ATOM 774 C CA . ALA A 1 101 ? 1.406 -3.682 -1.955 1.00 96.00 101 ALA A CA 1
ATOM 775 C C . ALA A 1 101 ? 0.068 -4.162 -1.379 1.00 96.00 101 ALA A C 1
ATOM 777 O O . ALA A 1 101 ? 0.026 -5.186 -0.705 1.00 96.00 101 ALA A O 1
ATOM 778 N N . LEU A 1 102 ? -1.052 -3.501 -1.698 1.00 94.50 102 LEU A N 1
ATOM 779 C CA . LEU A 1 102 ? -2.377 -4.000 -1.311 1.00 94.50 102 LEU A CA 1
ATOM 780 C C . LEU A 1 102 ? -2.645 -5.402 -1.867 1.00 94.50 102 LEU A C 1
ATOM 782 O O . LEU A 1 102 ? -3.106 -6.257 -1.117 1.00 94.50 102 LEU A O 1
ATOM 786 N N . VAL A 1 103 ? -2.324 -5.660 -3.138 1.00 93.12 103 VAL A N 1
ATOM 787 C CA . VAL A 1 103 ? -2.443 -7.003 -3.731 1.00 93.12 103 VAL A CA 1
ATOM 788 C C . VAL A 1 103 ? -1.618 -8.007 -2.923 1.00 93.12 103 VAL A C 1
ATOM 790 O O . VAL A 1 103 ? -2.154 -9.015 -2.471 1.00 93.12 103 VAL A O 1
ATOM 793 N N . GLN A 1 104 ? -0.346 -7.701 -2.664 1.00 93.44 104 GLN A N 1
ATOM 794 C CA . GLN A 1 104 ? 0.553 -8.570 -1.903 1.00 93.44 104 GLN A CA 1
ATOM 795 C C . GLN A 1 104 ? 0.017 -8.891 -0.496 1.00 93.44 104 GLN A C 1
ATOM 797 O O . GLN A 1 104 ? 0.190 -10.003 -0.001 1.00 93.44 104 GLN A O 1
ATOM 802 N N . ARG A 1 105 ? -0.633 -7.920 0.160 1.00 92.19 105 ARG A N 1
ATOM 803 C CA . ARG A 1 105 ? -1.144 -8.056 1.533 1.00 92.19 105 ARG A CA 1
ATOM 804 C C . ARG A 1 105 ? -2.520 -8.716 1.619 1.00 92.19 105 ARG A C 1
ATOM 806 O O . ARG A 1 105 ? -2.801 -9.368 2.620 1.00 92.19 105 ARG A O 1
ATOM 813 N N . LEU A 1 106 ? -3.387 -8.525 0.624 1.00 92.12 106 LEU A N 1
ATOM 814 C CA . LEU A 1 106 ? -4.769 -9.019 0.660 1.00 92.12 106 LEU A CA 1
ATOM 815 C C . LEU A 1 106 ? -4.885 -10.511 0.334 1.00 92.12 106 LEU A C 1
ATOM 817 O O . LEU A 1 106 ? -5.858 -11.141 0.746 1.00 92.12 106 LEU A O 1
ATOM 821 N N . GLY A 1 107 ? -3.890 -11.088 -0.333 1.00 81.75 107 GLY A N 1
ATOM 822 C CA . GLY A 1 107 ? -3.776 -12.530 -0.498 1.00 81.75 107 GLY A CA 1
ATOM 823 C C . GLY A 1 107 ? -3.317 -12.925 -1.892 1.00 81.75 107 GLY A C 1
ATOM 824 O O . GLY A 1 107 ? -3.209 -12.080 -2.778 1.00 81.75 107 GLY A O 1
ATOM 825 N N . PRO A 1 108 ? -3.033 -14.216 -2.105 1.00 86.31 108 PRO A N 1
ATOM 826 C CA . PRO A 1 108 ? -2.671 -14.687 -3.426 1.00 86.31 108 PRO A CA 1
ATOM 827 C C . PRO A 1 108 ? -3.875 -14.520 -4.353 1.00 86.31 108 PRO A C 1
ATOM 829 O O . PRO A 1 108 ? -4.933 -15.118 -4.140 1.00 86.31 108 PRO A O 1
ATOM 832 N N . PHE A 1 109 ? -3.709 -13.701 -5.385 1.00 91.12 109 PHE A N 1
ATOM 833 C CA . PHE A 1 109 ? -4.672 -13.599 -6.470 1.00 91.12 109 PHE A CA 1
ATOM 834 C C . PHE A 1 109 ? -4.185 -14.459 -7.642 1.00 91.12 109 PHE A C 1
ATOM 836 O O . PHE A 1 109 ? -2.998 -14.419 -7.970 1.00 91.12 109 PHE A O 1
ATOM 843 N N . PRO A 1 110 ? -5.075 -15.229 -8.296 1.00 90.81 110 PRO A N 1
ATOM 844 C CA . PRO A 1 110 ? -4.691 -16.039 -9.451 1.00 90.81 110 PRO A CA 1
ATOM 845 C C . PRO A 1 110 ? -4.257 -15.163 -10.634 1.00 90.81 110 PRO A C 1
ATOM 847 O O . PRO A 1 110 ? -3.397 -15.547 -11.420 1.00 90.81 110 PRO A O 1
ATOM 850 N N . PHE A 1 111 ? -4.830 -13.963 -10.747 1.00 92.75 111 PHE A N 1
ATOM 851 C CA . PHE A 1 111 ? -4.461 -12.993 -11.764 1.00 92.75 111 PHE A CA 1
ATOM 852 C C . PHE A 1 111 ? -4.667 -11.553 -11.285 1.00 92.75 111 PHE A C 1
ATOM 854 O O . PHE A 1 111 ? -5.430 -11.297 -10.351 1.00 92.75 111 PHE A O 1
ATOM 861 N N . MET A 1 112 ? -4.028 -10.612 -11.979 1.00 92.06 112 MET A N 1
ATOM 862 C CA . MET A 1 112 ? -4.201 -9.171 -11.806 1.00 92.06 112 MET A CA 1
ATOM 863 C C . MET A 1 112 ? -4.631 -8.523 -13.120 1.00 92.06 112 MET A C 1
ATOM 865 O O . MET A 1 112 ? -4.074 -8.833 -14.170 1.00 92.06 112 MET A O 1
ATOM 869 N N . LEU A 1 113 ? -5.589 -7.597 -13.055 1.00 93.06 113 LEU A N 1
ATOM 870 C CA . LEU A 1 113 ? -5.972 -6.748 -14.179 1.00 93.06 113 LEU A CA 1
ATOM 871 C C . LEU A 1 113 ? -5.402 -5.344 -13.971 1.00 93.06 113 LEU A C 1
ATOM 873 O O . LEU A 1 113 ? -5.717 -4.694 -12.974 1.00 93.06 113 LEU A O 1
ATOM 877 N N . LEU A 1 114 ? -4.577 -4.885 -14.905 1.00 90.56 114 LEU A N 1
ATOM 878 C CA . LEU A 1 114 ? -4.015 -3.541 -14.905 1.00 90.56 114 LEU A CA 1
ATOM 879 C C . LEU A 1 114 ? -4.671 -2.724 -16.015 1.00 90.56 114 LEU A C 1
ATOM 881 O O . LEU A 1 114 ? -4.443 -2.993 -17.191 1.00 90.56 114 LEU A O 1
ATOM 885 N N . ASP A 1 115 ? -5.475 -1.738 -15.627 1.00 89.31 115 ASP A N 1
ATOM 886 C CA . ASP A 1 115 ? -6.152 -0.826 -16.549 1.00 89.31 115 ASP A CA 1
ATOM 887 C C . ASP A 1 115 ? -5.345 0.469 -16.694 1.00 89.31 115 ASP A C 1
ATOM 889 O O . ASP A 1 115 ? -5.209 1.232 -15.735 1.00 89.31 115 ASP A O 1
ATOM 893 N N . GLU A 1 116 ? -4.738 0.666 -17.866 1.00 86.25 116 GLU A N 1
ATOM 894 C CA . GLU A 1 116 ? -3.883 1.810 -18.213 1.00 86.25 116 GLU A CA 1
ATOM 895 C C . GLU A 1 116 ? -2.822 2.178 -17.148 1.00 86.25 116 GLU A C 1
ATOM 897 O O . GLU A 1 116 ? -2.676 3.351 -16.779 1.00 86.25 116 GLU A O 1
ATOM 902 N N . PRO A 1 117 ? -2.024 1.213 -16.640 1.00 83.31 117 PRO A N 1
ATOM 903 C CA . P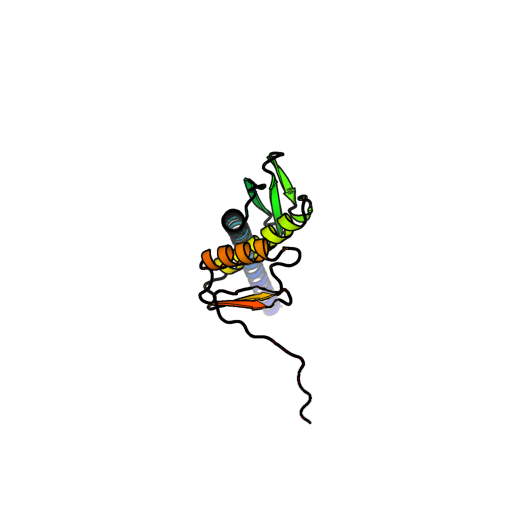RO A 1 117 ? -1.107 1.447 -15.519 1.00 83.31 117 PRO A CA 1
ATOM 904 C C . PRO A 1 117 ? 0.076 2.366 -15.866 1.00 83.31 117 PRO A C 1
ATOM 906 O O . PRO A 1 117 ? 0.800 2.802 -14.974 1.00 83.31 117 PRO A O 1
ATOM 909 N N . THR A 1 118 ? 0.304 2.629 -17.153 1.00 81.25 118 THR A N 1
ATOM 910 C CA . THR A 1 118 ? 1.507 3.266 -17.709 1.00 81.25 118 THR A CA 1
ATOM 911 C C . THR A 1 118 ? 1.212 4.599 -18.398 1.00 81.25 118 THR A C 1
ATOM 913 O O . THR A 1 118 ? 2.012 5.075 -19.207 1.00 81.25 118 THR A O 1
ATOM 916 N N . TYR A 1 119 ? 0.062 5.211 -18.100 1.00 79.19 119 TYR A N 1
ATOM 917 C CA . TYR A 1 119 ? -0.320 6.496 -18.679 1.00 79.19 119 TYR A CA 1
ATOM 918 C C . TYR A 1 119 ? 0.780 7.555 -18.487 1.00 79.19 119 TYR A C 1
ATOM 920 O O . TYR A 1 119 ? 1.280 7.765 -17.384 1.00 79.19 119 TYR A O 1
ATOM 928 N N . GLY A 1 120 ? 1.145 8.249 -19.568 1.00 73.88 120 GLY A N 1
ATOM 929 C CA . GLY A 1 120 ? 2.163 9.305 -19.538 1.00 73.88 120 GLY A CA 1
ATOM 930 C C . GLY A 1 120 ? 3.620 8.825 -19.575 1.00 73.88 120 GLY A C 1
ATOM 931 O O . GLY A 1 120 ? 4.513 9.666 -19.506 1.00 73.88 120 GLY A O 1
ATOM 932 N N . LEU A 1 121 ? 3.873 7.518 -19.715 1.00 80.25 121 LEU A N 1
ATOM 933 C CA . LEU A 1 121 ? 5.202 6.973 -20.015 1.00 80.25 121 LEU A CA 1
ATOM 934 C C . LEU A 1 121 ? 5.380 6.763 -21.525 1.00 80.25 121 LEU A C 1
ATOM 936 O O . LEU A 1 121 ? 4.427 6.425 -22.231 1.00 80.25 121 LEU A O 1
ATOM 940 N N . ASP A 1 122 ? 6.610 6.923 -22.017 1.00 81.50 122 ASP A N 1
ATOM 941 C CA . ASP A 1 122 ? 6.959 6.490 -23.373 1.00 81.50 122 ASP A CA 1
ATOM 942 C C . ASP A 1 122 ? 7.039 4.955 -23.480 1.00 81.50 122 ASP A C 1
ATOM 944 O O . ASP A 1 122 ? 6.967 4.224 -22.489 1.00 81.50 122 ASP A O 1
ATOM 948 N N . GLU A 1 123 ? 7.153 4.449 -24.708 1.00 80.56 123 GLU A N 1
ATOM 949 C CA . GLU A 1 123 ? 7.186 3.012 -25.003 1.00 80.56 123 GLU A CA 1
ATOM 950 C C . GLU A 1 123 ? 8.292 2.260 -24.249 1.00 80.56 123 GLU A C 1
ATOM 952 O O . GLU A 1 123 ? 8.028 1.211 -23.657 1.00 80.56 123 GLU A O 1
ATOM 957 N N . ARG A 1 124 ? 9.508 2.817 -24.201 1.00 80.75 124 ARG A N 1
ATOM 958 C CA . ARG A 1 124 ? 10.656 2.172 -23.555 1.00 80.75 124 ARG A CA 1
ATOM 959 C C . ARG A 1 124 ? 10.450 2.069 -22.047 1.00 80.75 124 ARG A C 1
ATOM 961 O O . ARG A 1 124 ? 10.677 1.006 -21.468 1.00 80.75 124 ARG A O 1
ATOM 968 N N . HIS A 1 125 ? 10.027 3.157 -21.408 1.00 81.06 125 HIS A N 1
ATOM 969 C CA . HIS A 1 125 ? 9.808 3.186 -19.963 1.00 81.06 125 HIS A CA 1
ATOM 970 C C . HIS A 1 125 ? 8.620 2.317 -19.544 1.00 81.06 125 HIS A C 1
ATOM 972 O O . HIS A 1 125 ? 8.677 1.655 -18.509 1.00 81.06 125 HIS A O 1
ATOM 978 N N . ARG A 1 126 ? 7.572 2.255 -20.368 1.00 85.50 126 ARG A N 1
ATOM 979 C CA . ARG A 1 126 ? 6.407 1.396 -20.145 1.00 85.50 126 ARG A CA 1
ATOM 980 C C . ARG A 1 126 ? 6.757 -0.087 -20.169 1.00 85.50 126 ARG A C 1
ATOM 982 O O . ARG A 1 126 ? 6.362 -0.803 -19.252 1.00 85.50 126 ARG A O 1
ATOM 989 N N . HIS A 1 127 ? 7.515 -0.538 -21.168 1.00 84.06 127 HIS A N 1
ATOM 990 C CA . HIS A 1 127 ? 7.938 -1.937 -21.247 1.00 84.06 127 HIS A CA 1
ATOM 991 C C . HIS A 1 127 ? 8.793 -2.326 -20.035 1.00 84.06 127 HIS A C 1
ATOM 993 O O . HIS A 1 127 ? 8.475 -3.280 -19.331 1.00 84.06 127 HIS A O 1
ATOM 999 N N . ALA A 1 128 ? 9.798 -1.505 -19.716 1.00 85.94 128 ALA A N 1
ATOM 1000 C CA . ALA A 1 128 ? 10.669 -1.734 -18.568 1.00 85.94 128 ALA A CA 1
ATOM 1001 C C . ALA A 1 128 ? 9.913 -1.727 -17.227 1.00 85.94 128 ALA A C 1
ATOM 1003 O O . ALA A 1 128 ? 10.303 -2.434 -16.301 1.00 85.94 128 ALA A O 1
ATOM 1004 N N . LEU A 1 129 ? 8.855 -0.922 -17.089 1.00 88.00 129 LEU A N 1
ATOM 1005 C CA . LEU A 1 129 ? 8.008 -0.931 -15.896 1.00 88.00 129 LEU A CA 1
ATOM 1006 C C . LEU A 1 129 ? 7.212 -2.238 -15.791 1.00 88.00 129 LEU A C 1
ATOM 1008 O O . LEU A 1 129 ? 7.177 -2.849 -14.727 1.00 88.00 129 LEU A O 1
ATOM 1012 N N . LEU A 1 130 ? 6.594 -2.685 -16.884 1.00 88.00 130 LEU A N 1
ATOM 1013 C CA . LEU A 1 130 ? 5.794 -3.911 -16.899 1.00 88.00 130 LEU A CA 1
ATOM 1014 C C . LEU A 1 130 ? 6.642 -5.162 -16.660 1.00 88.00 130 LEU A C 1
ATOM 1016 O O . LEU A 1 130 ? 6.214 -6.032 -15.907 1.00 88.00 130 LEU A O 1
ATOM 1020 N N . GLU A 1 131 ? 7.857 -5.221 -17.209 1.00 88.19 131 GLU A N 1
ATOM 1021 C CA . GLU A 1 131 ? 8.816 -6.292 -16.911 1.00 88.19 131 GLU A CA 1
ATOM 1022 C C . GLU A 1 131 ? 9.168 -6.340 -15.421 1.00 88.19 131 GLU A C 1
ATOM 1024 O O . GLU A 1 131 ? 9.163 -7.413 -14.818 1.00 88.19 131 GLU A O 1
ATOM 1029 N N . ARG A 1 132 ? 9.414 -5.181 -14.791 1.00 90.88 132 ARG A N 1
ATOM 1030 C CA . ARG A 1 132 ? 9.667 -5.119 -13.342 1.00 90.88 132 ARG A CA 1
ATOM 1031 C C . ARG A 1 132 ? 8.462 -5.597 -12.545 1.00 90.88 132 ARG A C 1
ATOM 1033 O O . ARG A 1 132 ? 8.643 -6.364 -11.609 1.00 90.88 132 ARG A O 1
ATOM 1040 N N . ILE A 1 133 ? 7.249 -5.183 -12.921 1.00 90.69 133 ILE A N 1
ATOM 1041 C CA . ILE A 1 133 ? 6.010 -5.611 -12.252 1.00 90.69 133 ILE A CA 1
ATOM 1042 C C . ILE A 1 133 ? 5.819 -7.124 -12.376 1.00 90.69 133 ILE A C 1
ATOM 1044 O O . ILE A 1 133 ? 5.525 -7.777 -11.377 1.00 90.69 133 ILE A O 1
ATOM 1048 N N . ALA A 1 134 ? 6.020 -7.690 -13.568 1.00 88.88 134 ALA A N 1
ATOM 1049 C CA . ALA A 1 134 ? 5.974 -9.135 -13.779 1.00 88.88 134 ALA A CA 1
ATOM 1050 C C . ALA A 1 134 ? 7.031 -9.857 -12.924 1.00 88.88 134 ALA A C 1
ATOM 1052 O O . ALA A 1 134 ? 6.732 -10.868 -12.288 1.00 88.88 134 ALA A O 1
ATOM 1053 N N . GLY A 1 135 ? 8.234 -9.285 -12.823 1.00 90.38 135 GLY A N 1
ATOM 1054 C CA . GLY A 1 135 ? 9.326 -9.791 -11.992 1.00 90.38 135 GLY A CA 1
ATOM 1055 C C . GLY A 1 135 ? 9.050 -9.798 -10.484 1.00 90.38 135 GLY A C 1
ATOM 1056 O O . GLY A 1 135 ? 9.711 -10.541 -9.762 1.00 90.38 135 GLY A O 1
ATOM 1057 N N . LEU A 1 136 ? 8.061 -9.038 -9.994 1.00 91.38 136 LEU A N 1
ATOM 1058 C CA . LEU A 1 136 ? 7.651 -9.087 -8.583 1.00 91.38 136 LEU A CA 1
ATOM 1059 C C . LEU A 1 136 ? 6.963 -10.410 -8.210 1.00 91.38 136 LEU A C 1
ATOM 1061 O O . LEU A 1 136 ? 6.871 -10.724 -7.025 1.00 91.38 136 LEU A O 1
ATOM 1065 N N . GLY A 1 137 ? 6.439 -11.160 -9.189 1.00 90.56 137 GLY A N 1
ATOM 1066 C CA . GLY A 1 137 ? 5.797 -12.457 -8.947 1.00 90.56 137 GLY A CA 1
ATOM 1067 C C . GLY A 1 137 ? 4.547 -12.385 -8.061 1.00 90.56 137 GLY A C 1
ATOM 1068 O O . GLY A 1 137 ? 4.263 -13.323 -7.323 1.00 90.56 137 GLY A O 1
ATOM 1069 N N . LEU A 1 138 ? 3.812 -11.266 -8.096 1.00 90.25 138 LEU A N 1
ATOM 1070 C CA . LEU A 1 138 ? 2.641 -11.046 -7.233 1.00 90.25 138 LEU A CA 1
ATOM 1071 C C . LEU A 1 138 ? 1.431 -11.914 -7.611 1.00 90.25 138 LEU A C 1
ATOM 1073 O O . LEU A 1 138 ? 0.602 -12.215 -6.754 1.00 90.25 138 LEU A O 1
ATOM 1077 N N . CYS A 1 139 ? 1.311 -12.285 -8.887 1.00 90.62 139 CYS A N 1
ATOM 1078 C CA . CYS A 1 139 ? 0.257 -13.146 -9.426 1.00 90.62 139 CYS A CA 1
ATOM 1079 C C . CYS A 1 139 ? 0.829 -14.018 -10.550 1.00 90.62 139 CYS A C 1
ATOM 1081 O O . CYS A 1 139 ? 1.807 -13.635 -11.191 1.00 90.62 139 CYS A O 1
ATOM 1083 N N . GLU A 1 140 ? 0.185 -15.152 -10.828 1.00 90.12 140 GLU A N 1
ATOM 1084 C CA . GLU A 1 140 ? 0.588 -16.055 -11.919 1.00 90.12 140 GLU A CA 1
ATOM 1085 C C . GLU A 1 140 ? 0.300 -15.463 -13.305 1.00 90.12 140 GLU A C 1
ATOM 1087 O O . GLU A 1 140 ? 1.024 -15.730 -14.262 1.00 90.12 140 GLU A O 1
ATOM 1092 N N . GLN A 1 141 ? -0.751 -14.646 -13.415 1.00 90.94 141 GLN A N 1
ATOM 1093 C CA . GLN A 1 141 ? -1.160 -14.018 -14.665 1.00 90.94 141 GLN A CA 1
ATOM 1094 C C . GLN A 1 141 ? -1.411 -12.519 -14.480 1.00 90.94 141 GLN A C 1
ATOM 1096 O O . GLN A 1 141 ? -2.110 -12.092 -13.562 1.00 90.94 141 GLN A O 1
ATOM 1101 N N . ILE A 1 142 ? -0.894 -11.711 -15.403 1.00 90.94 142 ILE A N 1
ATOM 1102 C CA . ILE A 1 142 ? -1.193 -10.280 -15.490 1.00 90.94 142 ILE A CA 1
ATOM 1103 C C . ILE A 1 142 ? -1.922 -10.036 -16.808 1.00 90.94 142 ILE A C 1
ATOM 1105 O O . ILE A 1 142 ? -1.441 -10.411 -17.875 1.00 90.94 142 ILE A O 1
ATOM 1109 N N . LEU A 1 143 ? -3.095 -9.415 -16.733 1.00 91.81 143 LEU A N 1
ATOM 1110 C CA . LEU A 1 143 ? -3.841 -8.944 -17.889 1.00 91.81 143 LEU A CA 1
ATOM 1111 C C . LEU A 1 143 ? -3.696 -7.424 -17.958 1.00 91.81 143 LEU A C 1
ATOM 1113 O O . LEU A 1 143 ? -4.124 -6.706 -17.056 1.00 91.81 143 LEU A O 1
ATOM 1117 N N . LEU A 1 144 ? -3.054 -6.941 -19.015 1.00 90.12 144 LEU A N 1
ATOM 1118 C CA . LEU A 1 144 ? -2.840 -5.520 -19.254 1.00 90.12 144 LEU A CA 1
ATOM 1119 C C . LEU A 1 144 ? -3.880 -5.009 -20.249 1.00 90.12 144 LEU A C 1
ATOM 1121 O O . LEU A 1 144 ? -3.937 -5.488 -21.381 1.00 90.12 144 LEU A O 1
ATOM 11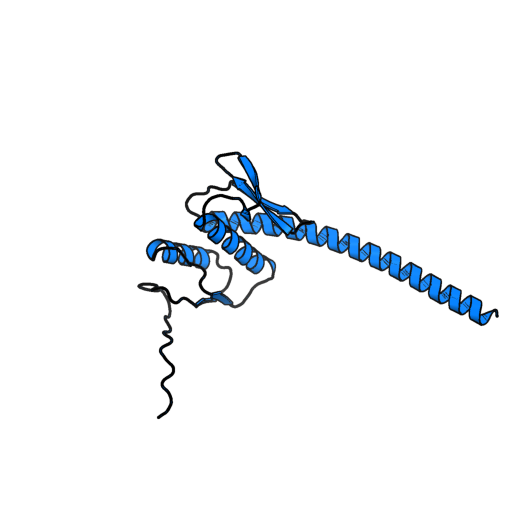25 N N . ILE A 1 145 ? -4.670 -4.022 -19.837 1.00 90.56 145 ILE A N 1
ATOM 1126 C CA . ILE A 1 145 ? -5.550 -3.261 -20.722 1.00 90.56 145 ILE A CA 1
ATOM 1127 C C . ILE A 1 145 ? -4.853 -1.939 -21.018 1.00 90.56 145 ILE A C 1
ATOM 1129 O O . ILE A 1 145 ? -4.572 -1.159 -20.108 1.00 90.56 145 ILE A O 1
ATOM 1133 N N . THR A 1 146 ? -4.544 -1.703 -22.292 1.00 87.12 146 THR A N 1
ATOM 1134 C CA . THR A 1 146 ? -3.999 -0.421 -22.728 1.00 87.12 146 THR A CA 1
ATOM 1135 C C . THR A 1 146 ? -4.348 -0.098 -24.178 1.00 87.12 146 THR A C 1
ATOM 1137 O O . THR A 1 146 ? -4.404 -0.992 -25.021 1.00 87.12 146 THR A O 1
ATOM 1140 N N . HIS A 1 147 ? -4.561 1.183 -24.475 1.00 86.31 147 HIS A N 1
ATOM 1141 C CA . HIS A 1 147 ? -4.655 1.721 -25.837 1.00 86.31 147 HIS A CA 1
ATOM 1142 C C . HIS A 1 147 ? -3.291 2.126 -26.418 1.00 86.31 147 HIS A C 1
ATOM 1144 O O . HIS A 1 147 ? -3.210 2.548 -27.572 1.00 86.31 147 HIS A O 1
ATOM 1150 N N . GLN A 1 148 ? -2.221 2.059 -25.625 1.00 82.25 148 GLN A N 1
ATOM 1151 C CA . GLN A 1 148 ? -0.886 2.459 -26.048 1.00 82.25 148 GLN A CA 1
ATOM 1152 C C . GLN A 1 148 ? -0.177 1.297 -26.774 1.00 82.25 148 GLN A C 1
ATOM 1154 O O . GLN A 1 148 ? -0.199 0.157 -26.313 1.00 82.25 148 GLN A O 1
ATOM 1159 N N . GLU A 1 149 ? 0.545 1.573 -27.865 1.00 76.81 149 GLU A N 1
ATOM 1160 C CA . GLU A 1 149 ? 1.275 0.540 -28.626 1.00 76.81 149 GLU A CA 1
ATOM 1161 C C . GLU A 1 149 ? 2.375 -0.115 -27.789 1.00 76.81 149 GLU A C 1
ATOM 1163 O O . GLU A 1 149 ? 3.3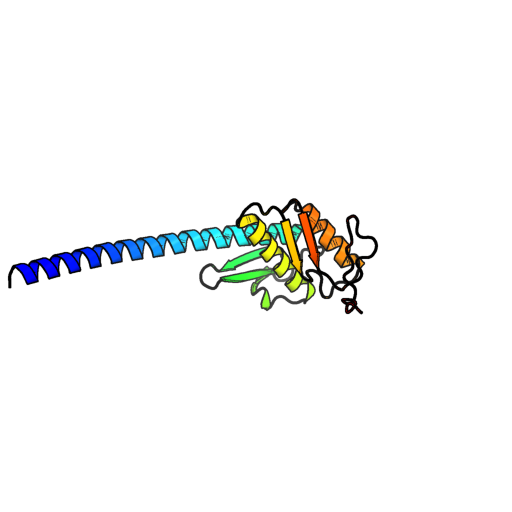07 0.560 -27.373 1.00 76.81 149 GLU A O 1
ATOM 1168 N N . MET A 1 150 ? 2.271 -1.408 -27.492 1.00 72.62 150 MET A N 1
ATOM 1169 C CA . MET A 1 150 ? 3.193 -2.118 -26.586 1.00 72.62 150 MET A CA 1
ATOM 1170 C C . MET A 1 150 ? 4.458 -2.661 -27.276 1.00 72.62 150 MET A C 1
ATOM 1172 O O . MET A 1 150 ? 5.225 -3.396 -26.650 1.00 72.62 150 MET A O 1
ATOM 1176 N N . GLY A 1 151 ? 4.665 -2.329 -28.554 1.00 70.56 151 GLY A N 1
ATOM 1177 C CA . GLY A 1 151 ? 5.737 -2.898 -29.367 1.00 70.56 151 GLY A CA 1
ATOM 1178 C C . GLY A 1 151 ? 5.636 -4.427 -29.439 1.00 70.56 151 GLY A C 1
ATOM 1179 O O . GLY A 1 151 ? 4.539 -4.991 -29.529 1.00 70.56 151 GLY A O 1
ATOM 1180 N N . HIS A 1 152 ? 6.782 -5.110 -29.382 1.00 65.44 152 HIS A N 1
ATOM 1181 C CA . HIS A 1 152 ? 6.826 -6.562 -29.214 1.00 65.44 152 HIS A CA 1
ATOM 1182 C C . HIS A 1 152 ? 6.513 -6.910 -27.752 1.00 65.44 152 HIS A C 1
ATOM 1184 O O . HIS A 1 152 ? 7.388 -6.857 -26.890 1.00 65.44 152 HIS A O 1
ATOM 1190 N N . ALA A 1 153 ? 5.253 -7.232 -27.460 1.00 61.44 153 ALA A N 1
ATOM 1191 C CA . ALA A 1 153 ? 4.898 -7.820 -26.175 1.00 61.44 153 ALA A CA 1
ATOM 1192 C C . ALA A 1 153 ? 5.493 -9.242 -26.102 1.00 61.44 153 ALA A C 1
ATOM 1194 O O . ALA A 1 153 ? 5.344 -9.988 -27.071 1.00 61.44 153 ALA A O 1
ATOM 1195 N N . PRO A 1 154 ? 6.147 -9.631 -24.992 1.00 60.38 154 PRO A N 1
ATOM 1196 C CA . PRO A 1 154 ? 6.759 -10.955 -24.865 1.00 60.38 154 PRO A CA 1
ATOM 1197 C C . PRO A 1 154 ? 5.721 -12.090 -24.880 1.00 60.38 154 PRO A C 1
ATOM 1199 O O . PRO A 1 154 ? 6.045 -13.217 -25.247 1.00 60.38 154 PRO A O 1
ATOM 1202 N N . ASP A 1 155 ? 4.469 -11.778 -24.528 1.00 76.50 155 ASP A N 1
ATOM 1203 C CA . ASP A 1 155 ? 3.379 -12.739 -24.373 1.00 76.50 155 ASP A CA 1
ATOM 1204 C C . ASP A 1 155 ? 2.267 -12.558 -25.428 1.00 76.50 155 ASP A C 1
ATOM 1206 O O . ASP A 1 155 ? 2.469 -12.103 -26.554 1.00 76.50 155 ASP A O 1
ATOM 1210 N N . ARG A 1 156 ? 1.041 -12.962 -25.083 1.00 85.62 156 ARG A N 1
ATOM 1211 C CA . ARG A 1 156 ? -0.123 -12.917 -25.971 1.00 85.62 156 ARG A CA 1
ATOM 1212 C C . ARG A 1 156 ? -0.703 -11.501 -26.052 1.00 85.62 156 ARG A C 1
ATOM 1214 O O . ARG A 1 156 ? -1.080 -10.930 -25.033 1.00 85.62 156 ARG A O 1
ATOM 1221 N N . ARG A 1 157 ? -0.876 -10.986 -27.274 1.00 85.50 157 ARG A N 1
ATOM 1222 C CA . ARG A 1 157 ? -1.605 -9.740 -27.578 1.00 85.50 157 ARG A CA 1
ATOM 1223 C C . ARG A 1 157 ? -2.996 -10.073 -28.123 1.00 85.50 157 ARG A C 1
ATOM 1225 O O . ARG A 1 157 ? -3.122 -10.909 -29.015 1.00 85.50 157 ARG A O 1
ATOM 1232 N N . LEU A 1 158 ? -4.027 -9.419 -27.590 1.00 87.31 158 LEU A N 1
ATOM 1233 C CA . LEU A 1 158 ? -5.397 -9.481 -28.103 1.00 87.31 158 LEU A CA 1
ATOM 1234 C C . LEU A 1 158 ? -5.837 -8.070 -28.487 1.00 87.31 158 LEU A C 1
ATOM 1236 O O . LEU A 1 158 ? -5.896 -7.186 -27.638 1.00 87.31 158 LEU A O 1
ATOM 1240 N N . GLU A 1 159 ? -6.124 -7.863 -29.768 1.00 85.81 159 GLU A N 1
ATOM 1241 C CA . GLU A 1 159 ? -6.572 -6.570 -30.280 1.00 85.81 159 GLU A CA 1
ATOM 1242 C C . GLU A 1 159 ? -8.094 -6.523 -30.324 1.00 85.81 159 GLU A C 1
ATOM 1244 O O . GLU A 1 159 ? -8.742 -7.402 -30.897 1.00 85.81 159 GLU A O 1
ATOM 1249 N N . ILE A 1 160 ? -8.668 -5.486 -29.717 1.00 85.69 160 ILE A N 1
ATOM 1250 C CA . ILE A 1 160 ? -10.108 -5.244 -29.753 1.00 85.69 160 ILE A CA 1
ATOM 1251 C C . ILE A 1 160 ? -10.381 -4.210 -30.845 1.00 85.69 160 ILE A C 1
ATOM 1253 O O . ILE A 1 160 ? -10.161 -3.015 -30.662 1.00 85.69 160 ILE A O 1
ATOM 1257 N N . GLY A 1 161 ? -10.833 -4.691 -32.004 1.00 79.25 161 GLY A N 1
ATOM 1258 C CA . GLY A 1 161 ? -11.309 -3.850 -33.102 1.00 79.25 161 GLY A CA 1
ATOM 1259 C C . GLY A 1 161 ? -12.758 -3.384 -32.902 1.00 79.25 161 GLY A C 1
ATOM 1260 O O . GLY A 1 161 ? -13.448 -3.866 -31.998 1.00 79.25 161 GLY A O 1
ATOM 1261 N N . PRO A 1 162 ? -13.256 -2.465 -33.749 1.00 75.19 162 PRO A N 1
ATOM 1262 C CA . PRO A 1 162 ? -14.655 -2.058 -33.711 1.00 75.19 162 PRO A CA 1
ATOM 1263 C C . PRO A 1 162 ? -15.562 -3.283 -33.853 1.00 75.19 162 PRO A C 1
ATOM 1265 O O . PRO A 1 162 ? -15.320 -4.159 -34.687 1.00 75.19 162 PRO A O 1
ATOM 1268 N N . MET A 1 163 ? -16.617 -3.331 -33.037 1.00 56.81 163 MET A N 1
ATOM 1269 C CA . MET A 1 163 ? -17.646 -4.359 -33.137 1.00 56.81 163 MET A CA 1
ATOM 1270 C C . MET A 1 163 ? -18.271 -4.252 -34.530 1.00 56.81 163 MET A C 1
ATOM 1272 O O . MET A 1 163 ? -18.990 -3.293 -34.814 1.00 56.81 163 MET A O 1
ATOM 1276 N N . GLN A 1 164 ? -17.954 -5.192 -35.424 1.00 60.06 164 GLN A N 1
ATOM 1277 C CA . GLN A 1 164 ? -18.619 -5.261 -36.720 1.00 60.06 164 GLN A CA 1
ATOM 1278 C C . GLN A 1 164 ? -20.101 -5.499 -36.435 1.00 60.06 164 GLN A C 1
ATOM 1280 O O . GLN A 1 164 ? -20.467 -6.527 -35.864 1.00 60.06 164 GLN A O 1
ATOM 1285 N N . ALA A 1 165 ? -20.946 -4.519 -36.759 1.00 50.81 165 ALA A N 1
ATOM 1286 C CA . ALA A 1 165 ? -22.384 -4.711 -36.710 1.00 50.81 165 ALA A CA 1
ATOM 1287 C C . ALA A 1 165 ? -22.706 -5.890 -37.634 1.00 50.81 165 ALA A C 1
ATOM 1289 O O . ALA A 1 165 ? -22.397 -5.834 -38.827 1.00 50.81 165 ALA A O 1
ATOM 1290 N N . ALA A 1 166 ? -23.249 -6.967 -37.062 1.00 56.00 166 ALA A N 1
ATOM 1291 C CA . ALA A 1 166 ? -23.732 -8.104 -37.828 1.00 56.00 166 ALA A CA 1
ATOM 1292 C C . ALA A 1 166 ? -24.683 -7.569 -38.908 1.00 56.00 166 ALA A C 1
ATOM 1294 O O . ALA A 1 166 ? -25.704 -6.960 -38.582 1.00 56.00 166 ALA A O 1
ATOM 1295 N N . SER A 1 167 ? -24.260 -7.695 -40.168 1.00 55.72 167 SER A N 1
ATOM 1296 C CA . SER A 1 167 ? -25.057 -7.337 -41.344 1.00 55.72 167 SER A CA 1
ATOM 1297 C C . SER A 1 167 ? -26.079 -8.423 -41.638 1.00 55.72 167 SER A C 1
ATOM 1299 O O . SER A 1 167 ? -25.734 -9.609 -41.431 1.00 55.72 167 SER A O 1
#

Foldseek 3Di:
DVVVVVVVVVVVVVVVVVVVVVVVVVVVLLVVLQVCQVQLFVQLLVLLVLLDDPPQFPGWGADSVPRFIWTQGPVPSDIDTLVPDDDPVSNLSSVVSSVLSVLQPVDADQEEEAECSQPPDDLVSVQSNVVSVVVVPSHPYYHYDDPDDNDPDVDDDDDDDPDPDDD

Radius of gyration: 24.23 Å; Cα contacts (8 Å, |Δi|>4): 152; chains: 1; bounding box: 61×33×82 Å

Secondary structure (DSSP, 8-state):
-HHHHHHHHHHHHHHHHHHHHHHHHHHHHHHHHHHHHHHHHHHHHHHHHHH-SS--EEEEEE-TTT--EEEEETTT--EEETTTSS-HHHHHHHHHHHHHHHHHHH--EEEEEEESTTTT--HHHHHHHHHHHHHT--EEEEEEE-SS--SS-SS------------

pLDDT: mean 87.83, std 9.79, range [50.81, 97.62]

Mean predicted aligned error: 7.28 Å

Sequence (167 aa):
VADEVDRLRGRRRRGQDLRVLAAAFKDLQEQLRTRAASELAESTFAIHEAISVDHEIVGVEVDPARYQVLVTSKDTGQSMPASLAQGGGHRLLLGLAFRLALVQRLGPFPFMLLDEPTYGLDERHRHALLERIAGLGLCEQILLITHQEMGHAPDRRLEIGPMQAAS

Solvent-accessible surface area (backbone atoms only — not comparable to full-atom values): 9797 Å² total; per-residue (Å²): 111,69,70,57,53,53,52,50,51,56,51,50,50,53,53,49,54,53,50,54,50,52,51,53,50,50,54,50,51,50,52,53,38,47,52,50,22,51,56,42,17,54,39,18,40,56,44,29,62,66,57,50,88,79,68,59,55,76,46,47,42,39,40,61,88,76,72,43,51,30,32,23,34,58,90,76,68,48,74,40,50,48,91,71,55,81,56,73,68,55,48,50,49,48,55,47,18,42,52,53,22,48,47,67,70,76,45,90,40,74,54,44,80,39,74,54,84,50,76,95,53,55,65,69,60,37,52,58,38,52,53,37,56,61,70,66,62,70,41,86,37,77,46,78,46,68,94,67,78,70,75,87,58,96,67,90,83,83,85,87,69,81,83,76,75,86,125